Protein AF-A0AAW8BSJ1-F1 (afdb_monomer_lite)

Foldseek 3Di:
DDPVVVLVVQLCVLLPDDPVRLVVVDPDPPVDDDDQVCCCSSPVLSVLSNCCVVVVPDHDDSPDGPVNVVVVVLLVCLVVVNDLVNNCVVSVPPDSVVSCVVCVVSHPDPPVVVVVVVVVVVVDDPPDPPDDDDDDDD

Secondary structure (DSSP, 8-state):
--HHHHHHHHHHHHHTS-HHHHHHT----TTS---HHHHIIIIIHHHHHHHHHHSTT-PPPTT--HHHHHHHHHHHHHHTT--HHHHHHHHT-SSHHHHHHHHGGGS----HHHHHHHHHHHHS--------------

Structure (mmCIF, N/CA/C/O backbone):
data_AF-A0AAW8BSJ1-F1
#
_entry.id   AF-A0AAW8BSJ1-F1
#
loop_
_atom_site.group_PDB
_atom_site.id
_atom_site.type_symbol
_atom_site.label_atom_id
_atom_site.label_alt_id
_atom_site.label_comp_id
_atom_site.label_asym_id
_atom_site.label_entity_id
_atom_site.label_seq_id
_atom_site.pdbx_PDB_ins_code
_atom_site.Cartn_x
_atom_site.Cartn_y
_atom_site.Cartn_z
_atom_site.occupancy
_atom_site.B_iso_or_equiv
_atom_site.auth_seq_id
_atom_site.auth_comp_id
_atom_site.auth_asym_id
_atom_site.auth_atom_id
_atom_site.pdbx_PDB_model_num
ATOM 1 N N . MET A 1 1 ? -1.125 3.523 31.341 1.00 53.81 1 MET A N 1
ATOM 2 C CA . MET A 1 1 ? -1.687 2.920 30.108 1.00 53.81 1 MET A CA 1
ATOM 3 C C . MET A 1 1 ? -0.909 3.464 28.911 1.00 53.81 1 MET A C 1
ATOM 5 O O . MET A 1 1 ? -0.854 4.676 28.774 1.00 53.81 1 MET A O 1
ATOM 9 N N . THR A 1 2 ? -0.229 2.631 28.115 1.00 75.12 2 THR A N 1
ATOM 10 C CA . THR A 1 2 ? 0.718 3.109 27.081 1.00 75.12 2 THR A CA 1
ATOM 11 C C . THR A 1 2 ? 0.013 3.591 25.805 1.00 75.12 2 THR A C 1
ATOM 13 O O . THR A 1 2 ? -1.068 3.110 25.462 1.00 75.12 2 THR A O 1
ATOM 16 N N . ALA A 1 3 ? 0.639 4.511 25.060 1.00 61.81 3 ALA A N 1
ATOM 17 C CA . ALA A 1 3 ? 0.101 5.045 23.802 1.00 61.81 3 ALA A CA 1
ATOM 18 C C . ALA A 1 3 ? -0.181 3.952 22.748 1.00 61.81 3 ALA A C 1
ATOM 20 O O . ALA A 1 3 ? -1.168 4.030 22.015 1.00 61.81 3 ALA A O 1
ATOM 21 N N . ALA A 1 4 ? 0.636 2.892 22.719 1.00 61.03 4 ALA A N 1
ATOM 22 C CA . ALA A 1 4 ? 0.438 1.734 21.848 1.00 61.03 4 ALA A CA 1
ATOM 23 C C . ALA A 1 4 ? -0.854 0.961 22.184 1.00 61.03 4 ALA A C 1
ATOM 25 O O . ALA A 1 4 ? -1.631 0.629 21.288 1.00 61.03 4 ALA A O 1
ATOM 26 N N . ALA A 1 5 ? -1.139 0.751 23.475 1.00 64.19 5 ALA A N 1
ATOM 27 C CA . ALA A 1 5 ? -2.360 0.082 23.928 1.00 64.19 5 ALA A CA 1
ATOM 28 C C . ALA A 1 5 ? -3.630 0.916 23.664 1.00 64.19 5 ALA A C 1
ATOM 30 O O . ALA A 1 5 ? -4.725 0.369 23.510 1.00 64.19 5 ALA A O 1
ATOM 31 N N . THR A 1 6 ? -3.517 2.246 23.631 1.00 67.38 6 THR A N 1
ATOM 32 C CA . THR A 1 6 ? -4.618 3.144 23.241 1.00 67.38 6 THR A CA 1
ATOM 33 C C . THR A 1 6 ? -4.888 3.066 21.739 1.00 67.38 6 THR A C 1
ATOM 35 O O . THR A 1 6 ? -6.029 2.850 21.336 1.00 67.38 6 THR A O 1
ATOM 38 N N . ALA A 1 7 ? -3.840 3.154 20.912 1.00 65.94 7 ALA A N 1
ATOM 39 C CA . ALA A 1 7 ? -3.960 3.073 19.456 1.00 65.94 7 ALA A CA 1
ATOM 40 C C . ALA A 1 7 ? -4.544 1.727 18.993 1.00 65.94 7 ALA A C 1
ATOM 42 O O . ALA A 1 7 ? -5.377 1.690 18.088 1.00 65.94 7 ALA A O 1
ATOM 43 N N . HIS A 1 8 ? -4.160 0.628 19.650 1.00 71.75 8 HIS A N 1
ATOM 44 C CA . HIS A 1 8 ? -4.724 -0.690 19.372 1.00 71.75 8 HIS A CA 1
ATOM 45 C C . HIS A 1 8 ? -6.233 -0.739 19.661 1.00 71.75 8 HIS A C 1
ATOM 47 O O . HIS A 1 8 ? -7.009 -1.129 18.794 1.00 71.75 8 HIS A O 1
ATOM 53 N N . ARG A 1 9 ? -6.676 -0.262 20.834 1.00 76.50 9 ARG A N 1
ATOM 54 C CA . ARG A 1 9 ? -8.108 -0.220 21.189 1.00 76.50 9 ARG A CA 1
ATOM 55 C C . ARG A 1 9 ? -8.935 0.636 20.244 1.00 76.50 9 ARG A C 1
ATOM 57 O O . ARG A 1 9 ? -10.029 0.226 19.865 1.00 76.50 9 ARG A O 1
ATOM 64 N N . GLN A 1 10 ? -8.415 1.797 19.854 1.00 81.19 10 GLN A N 1
ATOM 65 C CA . GLN A 1 10 ? -9.093 2.668 18.901 1.00 81.19 10 GLN A CA 1
ATOM 66 C C . GLN A 1 10 ? -9.277 1.968 17.548 1.00 81.19 10 GLN A C 1
ATOM 68 O O . GLN A 1 10 ? -10.374 1.995 16.993 1.00 81.19 10 GLN A O 1
ATOM 73 N N . ALA A 1 11 ? -8.240 1.289 17.046 1.00 80.94 11 ALA A N 1
ATOM 74 C CA . ALA A 1 11 ? -8.332 0.555 15.789 1.00 80.94 11 ALA A CA 1
ATOM 75 C C . ALA A 1 11 ? -9.342 -0.601 15.862 1.00 80.94 11 ALA A C 1
ATOM 77 O O . ALA A 1 11 ? -10.153 -0.767 14.952 1.00 80.94 11 ALA A O 1
ATOM 78 N N . THR A 1 12 ? -9.352 -1.353 16.966 1.00 84.19 12 THR A N 1
ATOM 79 C CA . THR A 1 12 ? -10.315 -2.440 17.192 1.00 84.19 12 THR A CA 1
ATOM 80 C C . THR A 1 12 ? -11.749 -1.925 17.288 1.00 84.19 12 THR A C 1
ATOM 82 O O . THR A 1 12 ? -12.658 -2.558 16.755 1.00 84.19 12 THR A O 1
ATOM 85 N N . ALA A 1 13 ? -11.974 -0.769 17.922 1.00 86.94 13 ALA A N 1
ATOM 86 C CA . ALA A 1 13 ? -13.291 -0.137 17.971 1.00 86.94 13 ALA A CA 1
ATOM 87 C C . ALA A 1 13 ? -13.769 0.278 16.569 1.00 86.94 13 ALA A C 1
ATOM 89 O O . ALA A 1 13 ? -14.873 -0.081 16.169 1.00 86.94 13 ALA A O 1
ATOM 90 N N . LEU A 1 14 ? -12.915 0.952 15.790 1.00 86.94 14 LEU A N 1
ATOM 91 C CA . LEU A 1 14 ? -13.229 1.383 14.421 1.00 86.94 14 LEU A CA 1
ATOM 92 C C . LEU A 1 14 ? -13.459 0.214 13.462 1.00 86.94 14 LEU A C 1
ATOM 94 O O . LEU A 1 14 ? -14.281 0.306 12.550 1.00 86.94 14 LEU A O 1
ATOM 98 N N . ALA A 1 15 ? -12.769 -0.905 13.673 1.00 87.06 15 ALA A N 1
ATOM 99 C CA . ALA A 1 15 ? -12.985 -2.101 12.879 1.00 87.06 15 ALA A CA 1
ATOM 100 C C . ALA A 1 15 ? -14.425 -2.618 13.014 1.00 87.06 15 ALA A C 1
ATOM 102 O O . ALA A 1 15 ? -14.890 -3.307 12.115 1.00 87.06 15 ALA A O 1
ATOM 103 N N . LYS A 1 16 ? -15.123 -2.342 14.137 1.00 89.56 16 LYS A N 1
ATOM 104 C CA . LYS A 1 16 ? -16.488 -2.842 14.394 1.00 89.56 16 LYS A CA 1
ATOM 105 C C . LYS A 1 16 ? -17.585 -2.189 13.581 1.00 89.56 16 LYS A C 1
ATOM 107 O O . LYS A 1 16 ? -18.644 -2.790 13.467 1.00 89.56 16 LYS A O 1
ATOM 112 N N . LEU A 1 17 ? -17.304 -1.025 13.022 1.00 87.62 17 LEU A N 1
ATOM 113 C CA . LEU A 1 17 ? -18.190 -0.380 12.070 1.00 87.62 17 LEU A CA 1
ATOM 114 C C . LEU A 1 17 ? -18.360 -1.265 10.833 1.00 87.62 17 LEU A C 1
ATOM 116 O O . LEU A 1 17 ? -17.408 -1.938 10.424 1.00 87.62 17 LEU A O 1
ATOM 120 N N . SER A 1 18 ? -19.541 -1.222 10.228 1.00 88.50 18 SER A N 1
ATOM 121 C CA . SER A 1 18 ? -19.763 -1.726 8.874 1.00 88.50 18 SER A CA 1
ATOM 122 C C . SER A 1 18 ? -18.911 -0.952 7.857 1.00 88.50 18 SER A C 1
ATOM 124 O O . SER A 1 18 ? -18.281 0.066 8.173 1.00 88.50 18 SER A O 1
ATOM 126 N N . VAL A 1 19 ? -18.849 -1.452 6.621 1.00 85.38 19 VAL A N 1
ATOM 127 C CA . VAL A 1 19 ? -18.121 -0.771 5.539 1.00 85.38 19 VAL A CA 1
ATOM 128 C C . VAL A 1 19 ? -18.743 0.598 5.255 1.00 85.38 19 VAL A C 1
ATOM 130 O O . VAL A 1 19 ? -18.005 1.580 5.195 1.00 85.38 19 VAL A O 1
ATOM 133 N N . ASP A 1 20 ? -20.073 0.677 5.190 1.00 88.12 20 ASP A N 1
ATOM 134 C CA . ASP A 1 20 ? -20.802 1.915 4.895 1.00 88.12 20 ASP A CA 1
ATOM 135 C C . ASP A 1 20 ? -20.624 2.962 6.001 1.00 88.12 20 ASP A C 1
ATOM 137 O O . ASP A 1 20 ? -20.305 4.119 5.728 1.00 88.12 20 ASP A O 1
ATOM 141 N N . GLU A 1 21 ? -20.721 2.555 7.270 1.00 88.75 21 GLU A N 1
ATOM 142 C CA . GLU A 1 21 ? -20.480 3.450 8.410 1.00 88.75 21 GLU A CA 1
ATOM 143 C C . GLU A 1 21 ? -19.034 3.950 8.455 1.00 88.75 21 GLU A C 1
ATOM 145 O O . GLU A 1 21 ? -18.769 5.097 8.821 1.00 88.75 21 GLU A O 1
ATOM 150 N N . ALA A 1 22 ? -18.072 3.095 8.103 1.00 86.25 22 ALA A N 1
ATOM 151 C CA . ALA A 1 22 ? -16.678 3.498 8.031 1.00 86.25 22 ALA A CA 1
ATOM 152 C C . ALA A 1 22 ? -16.436 4.486 6.885 1.00 86.25 22 ALA A C 1
ATOM 154 O O . ALA A 1 22 ? -15.725 5.469 7.090 1.00 86.25 22 ALA A O 1
ATOM 155 N N . ALA A 1 23 ? -17.041 4.247 5.718 1.00 82.75 23 ALA A N 1
ATOM 156 C CA . ALA A 1 23 ? -16.956 5.119 4.551 1.00 82.75 23 ALA A CA 1
ATOM 157 C C . ALA A 1 23 ? -17.591 6.491 4.820 1.00 82.75 23 ALA A C 1
ATOM 159 O O . ALA A 1 23 ? -16.979 7.513 4.523 1.00 82.75 23 ALA A O 1
ATOM 160 N N . ALA A 1 24 ? -18.751 6.536 5.482 1.00 85.75 24 ALA A N 1
ATOM 161 C CA . ALA A 1 24 ? -19.418 7.786 5.852 1.00 85.75 24 ALA A CA 1
ATOM 162 C C . ALA A 1 24 ? -18.579 8.667 6.800 1.00 85.75 24 ALA A C 1
ATOM 164 O O . ALA A 1 24 ? -18.693 9.890 6.791 1.00 85.75 24 ALA A O 1
ATOM 165 N N . ARG A 1 25 ? -17.705 8.060 7.614 1.00 81.62 25 ARG A N 1
ATOM 166 C CA . ARG A 1 25 ? -16.768 8.782 8.500 1.00 81.62 25 ARG A CA 1
ATOM 167 C C . ARG A 1 25 ? -15.501 9.247 7.784 1.00 81.62 25 ARG A C 1
ATOM 169 O O . ARG A 1 25 ? -14.740 10.042 8.335 1.00 81.62 25 ARG A O 1
ATOM 176 N N . LEU A 1 26 ? -15.241 8.711 6.599 1.00 76.25 26 LEU A N 1
ATOM 177 C CA . LEU A 1 26 ? -14.014 8.883 5.836 1.00 76.25 26 LEU A CA 1
ATOM 178 C C . LEU A 1 26 ? -14.128 10.111 4.928 1.00 76.25 26 LEU A C 1
ATOM 180 O O . LEU A 1 26 ? -14.199 10.012 3.708 1.00 76.25 26 LEU A O 1
ATOM 184 N N . VAL A 1 27 ? -14.109 11.299 5.533 1.00 69.31 27 VAL A N 1
ATOM 185 C CA . VAL A 1 27 ? -13.923 12.546 4.779 1.00 69.31 27 VAL A CA 1
ATOM 186 C C . VAL A 1 27 ? -12.433 12.681 4.471 1.00 69.31 27 VAL A C 1
ATOM 188 O O . VAL A 1 27 ? -11.664 13.242 5.252 1.00 69.31 27 VAL A O 1
ATOM 191 N N . LEU A 1 28 ? -12.000 12.077 3.364 1.00 75.44 28 LEU A N 1
ATOM 192 C CA . LEU A 1 28 ? -10.658 12.295 2.838 1.00 75.44 28 LEU A CA 1
ATOM 193 C C . LEU A 1 28 ? -10.649 13.627 2.099 1.00 75.44 28 LEU A C 1
ATOM 195 O O . LEU A 1 28 ? -11.253 13.769 1.039 1.00 75.44 28 LEU A O 1
ATOM 199 N N . ASP A 1 29 ? -9.961 14.601 2.679 1.00 78.44 29 ASP A N 1
ATOM 200 C CA . ASP A 1 29 ? -9.608 15.813 1.963 1.00 78.44 29 ASP A CA 1
ATOM 201 C C . ASP A 1 29 ? -8.476 15.497 0.981 1.00 78.44 29 ASP A C 1
ATOM 203 O O . ASP A 1 29 ? -7.312 15.357 1.360 1.00 78.44 29 ASP A O 1
ATOM 207 N N . TRP A 1 30 ? -8.845 15.358 -0.288 1.00 78.56 30 TRP A N 1
ATOM 208 C CA . TRP A 1 30 ? -7.907 15.125 -1.382 1.00 78.56 30 TRP A CA 1
ATOM 209 C C . TRP A 1 30 ? -7.183 16.400 -1.834 1.00 78.56 30 TRP A C 1
ATOM 211 O O . TRP A 1 30 ? -6.249 16.308 -2.627 1.00 78.56 30 TRP A O 1
ATOM 221 N N . SER A 1 31 ? -7.595 17.577 -1.347 1.00 84.75 31 SER A N 1
ATOM 222 C CA . SER A 1 31 ? -6.933 18.853 -1.649 1.00 84.75 31 SER A CA 1
ATOM 223 C C . SER A 1 31 ? -5.693 19.099 -0.781 1.00 84.75 31 SER A C 1
ATOM 225 O O . SER A 1 31 ? -4.833 19.904 -1.140 1.00 84.75 31 SER A O 1
ATOM 227 N N . GLY A 1 32 ? -5.573 18.377 0.337 1.00 81.94 32 GLY A N 1
ATOM 228 C CA . GLY A 1 32 ? -4.462 18.460 1.276 1.00 81.94 32 GLY A CA 1
ATOM 229 C C . GLY A 1 32 ? -3.525 17.248 1.259 1.00 81.94 32 GLY A C 1
ATOM 230 O O . GLY A 1 32 ? -3.806 16.186 0.706 1.00 81.94 32 GLY A O 1
ATOM 231 N N . LEU A 1 33 ? -2.379 17.393 1.929 1.00 79.56 33 LEU A N 1
ATOM 232 C CA . LEU A 1 33 ? -1.449 16.286 2.155 1.00 79.56 33 LEU A CA 1
ATOM 233 C C . LEU A 1 33 ? -2.057 15.266 3.125 1.00 79.56 33 LEU A C 1
ATOM 235 O O . LEU A 1 33 ? -2.229 15.536 4.319 1.00 79.56 33 LEU A O 1
ATOM 239 N N . LEU A 1 34 ? -2.294 14.052 2.631 1.00 80.25 34 LEU A N 1
ATOM 240 C CA . LEU A 1 34 ? -2.699 12.932 3.467 1.00 80.25 34 LEU A CA 1
ATOM 241 C C . LEU A 1 34 ? -1.562 12.550 4.428 1.00 80.25 34 LEU A C 1
ATOM 243 O O . LEU A 1 34 ? -0.513 12.038 4.030 1.00 80.25 34 LEU A 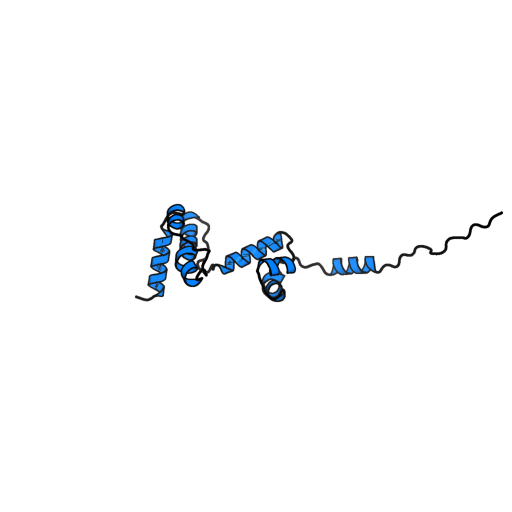O 1
ATOM 247 N N . ARG A 1 35 ? -1.768 12.757 5.731 1.00 83.19 35 ARG A N 1
ATOM 248 C CA . ARG A 1 35 ? -0.789 12.346 6.748 1.00 83.19 35 ARG A CA 1
ATOM 249 C C . ARG A 1 35 ? -0.807 10.828 6.916 1.00 83.19 35 ARG A C 1
ATOM 251 O O . ARG A 1 35 ? -1.712 10.284 7.549 1.00 83.19 35 ARG A O 1
ATOM 258 N N . HIS A 1 36 ? 0.242 10.165 6.426 1.00 82.56 36 HIS A N 1
ATOM 259 C CA . HIS A 1 36 ? 0.385 8.702 6.442 1.00 82.56 36 HIS A CA 1
ATOM 260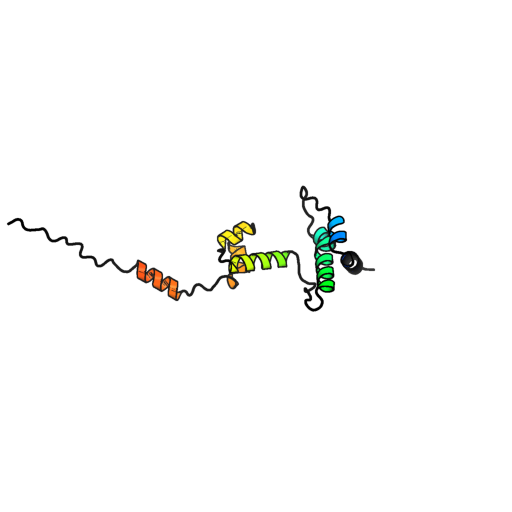 C C . HIS A 1 36 ? 0.085 8.068 7.810 1.00 82.56 36 HIS A C 1
ATOM 262 O O . HIS A 1 36 ? -0.695 7.126 7.895 1.00 82.56 36 HIS A O 1
ATOM 268 N N . GLN A 1 37 ? 0.653 8.602 8.897 1.00 82.88 37 GLN A N 1
ATOM 269 C CA . GLN A 1 37 ? 0.461 8.051 10.247 1.00 82.88 37 GLN A CA 1
ATOM 270 C C . GLN A 1 37 ? -1.000 8.095 10.710 1.00 82.88 37 GLN A C 1
ATOM 272 O O . GLN A 1 37 ? -1.492 7.138 11.311 1.00 82.88 37 GLN A O 1
ATOM 277 N N . SER A 1 38 ? -1.688 9.203 10.431 1.00 83.25 38 SER A N 1
ATOM 278 C CA . SER A 1 38 ? -3.096 9.370 10.783 1.00 83.25 38 SER A CA 1
ATOM 279 C C . SER A 1 38 ? -3.947 8.410 9.967 1.00 83.25 38 SER A C 1
ATOM 281 O O . SER A 1 38 ? -4.674 7.614 10.552 1.00 83.25 38 SER A O 1
ATOM 283 N N . PHE A 1 39 ? -3.766 8.409 8.643 1.00 84.94 39 PHE A N 1
ATOM 284 C CA . PHE A 1 39 ? -4.469 7.512 7.729 1.00 84.94 39 PHE A CA 1
ATOM 285 C C . PHE A 1 39 ? -4.277 6.038 8.103 1.00 84.94 39 PHE A C 1
ATOM 287 O O . PHE A 1 39 ? -5.242 5.281 8.199 1.00 84.94 39 PHE A O 1
ATOM 294 N N . TYR A 1 40 ? -3.042 5.625 8.392 1.00 86.50 40 TYR A N 1
ATOM 295 C CA . TYR A 1 40 ? -2.752 4.244 8.754 1.00 86.50 40 TYR A CA 1
ATOM 296 C C . TYR A 1 40 ? -3.529 3.800 10.001 1.00 86.50 40 TYR A C 1
ATOM 298 O O . TYR A 1 40 ? -4.132 2.726 10.018 1.00 86.50 40 TYR A O 1
ATOM 306 N N . LYS A 1 41 ? -3.548 4.635 11.047 1.00 84.94 41 LYS A N 1
ATOM 307 C CA . LYS A 1 41 ? -4.195 4.309 12.326 1.00 84.94 41 LYS A CA 1
ATOM 308 C C . LYS A 1 41 ? -5.718 4.408 12.274 1.00 84.94 41 LYS A C 1
ATOM 310 O O . LYS A 1 41 ? -6.381 3.602 12.922 1.00 84.94 41 LYS A O 1
ATOM 315 N N . SER A 1 42 ? -6.266 5.390 11.557 1.00 83.88 42 SER A N 1
ATOM 316 C CA . SER A 1 42 ? -7.708 5.666 11.547 1.00 83.88 42 SER A CA 1
ATOM 317 C C . SER A 1 42 ? -8.469 4.959 10.428 1.00 83.88 42 SER A C 1
ATOM 319 O O . SER A 1 42 ? -9.667 4.732 10.578 1.00 83.88 42 SER A O 1
ATOM 321 N N . VAL A 1 43 ? -7.795 4.595 9.336 1.00 86.06 43 VAL A N 1
ATOM 322 C CA . VAL A 1 43 ? -8.428 4.033 8.135 1.00 86.06 43 VAL A CA 1
ATOM 323 C C . VAL A 1 43 ? -7.898 2.639 7.847 1.00 86.06 43 VAL A C 1
ATOM 325 O O . VAL A 1 43 ? -8.648 1.668 7.925 1.00 86.06 43 VAL A O 1
ATOM 328 N N . PHE A 1 44 ? -6.600 2.530 7.556 1.00 87.94 44 PHE A N 1
ATOM 329 C CA . PHE A 1 44 ? -6.032 1.303 7.000 1.00 87.94 44 PHE A CA 1
ATOM 330 C C . PHE A 1 44 ? -6.063 0.138 7.993 1.00 87.94 44 PHE A C 1
ATOM 332 O O . PHE A 1 44 ? -6.652 -0.904 7.716 1.00 87.94 44 PHE A O 1
ATOM 339 N N . ARG A 1 45 ? -5.488 0.315 9.188 1.00 88.75 45 ARG A N 1
ATOM 340 C CA . ARG A 1 45 ? -5.450 -0.739 10.210 1.00 88.75 45 ARG A CA 1
ATOM 341 C C . ARG A 1 45 ? -6.859 -1.196 10.629 1.00 88.75 45 ARG A C 1
ATOM 343 O O . ARG A 1 45 ? -7.078 -2.404 10.685 1.00 88.75 45 ARG A O 1
ATOM 350 N N . PRO A 1 46 ? -7.833 -0.300 10.888 1.00 90.06 46 PRO A N 1
ATOM 351 C CA . PRO A 1 46 ? -9.219 -0.708 11.116 1.00 90.06 46 PRO A CA 1
ATOM 352 C C . PRO A 1 46 ? -9.837 -1.481 9.950 1.00 90.06 46 PRO A C 1
ATOM 354 O O . PRO A 1 46 ? -10.578 -2.427 10.197 1.00 90.06 46 PRO A O 1
ATOM 357 N N . ALA A 1 47 ? -9.537 -1.106 8.702 1.00 89.38 47 ALA A N 1
ATOM 358 C CA . ALA A 1 47 ? -10.038 -1.807 7.523 1.00 89.38 47 ALA A CA 1
ATOM 359 C C . ALA A 1 47 ? -9.485 -3.237 7.429 1.00 89.38 47 ALA A C 1
ATOM 361 O O . ALA A 1 47 ? -10.265 -4.156 7.201 1.00 89.38 47 ALA A O 1
ATOM 362 N N . VAL A 1 48 ? -8.191 -3.446 7.700 1.00 89.69 48 VAL A N 1
ATOM 363 C CA . VAL A 1 48 ? -7.581 -4.790 7.757 1.00 89.69 48 VAL A CA 1
ATOM 364 C C . VAL A 1 48 ? -8.234 -5.642 8.849 1.00 89.69 48 VAL A C 1
ATOM 366 O O . VAL A 1 48 ? -8.669 -6.760 8.596 1.00 89.69 48 VAL A O 1
ATOM 369 N N . LEU A 1 49 ? -8.389 -5.097 10.060 1.00 90.00 49 LEU A N 1
ATOM 370 C CA . LEU A 1 49 ? -9.044 -5.810 11.165 1.00 90.00 49 LEU A CA 1
ATOM 371 C C . LEU A 1 49 ? -10.523 -6.112 10.881 1.00 90.00 49 LEU A C 1
ATOM 373 O O . LEU A 1 49 ? -11.051 -7.129 11.332 1.00 90.00 49 LEU A O 1
ATOM 377 N N . ARG A 1 50 ? -11.210 -5.226 10.155 1.00 90.06 50 ARG A N 1
ATOM 378 C CA . ARG A 1 50 ? -12.582 -5.455 9.700 1.00 90.06 50 ARG A CA 1
ATOM 379 C C . ARG A 1 50 ? -12.624 -6.571 8.663 1.00 90.06 50 ARG A C 1
ATOM 381 O O . ARG A 1 50 ? -13.417 -7.487 8.832 1.00 90.06 50 ARG A O 1
ATOM 388 N N . ALA A 1 51 ? -11.757 -6.525 7.653 1.00 88.88 51 ALA A N 1
ATOM 389 C CA . ALA A 1 51 ? -11.657 -7.552 6.623 1.00 88.88 51 ALA A CA 1
ATOM 390 C C . ALA A 1 51 ? -11.403 -8.934 7.239 1.00 88.88 51 ALA A C 1
ATOM 392 O O . ALA A 1 51 ? -12.159 -9.853 6.961 1.00 88.88 51 ALA A O 1
ATOM 393 N N . ASN A 1 52 ? -10.456 -9.052 8.176 1.00 89.94 52 ASN A N 1
ATOM 394 C CA . ASN A 1 52 ? -10.164 -10.317 8.866 1.00 89.94 52 ASN A CA 1
ATOM 395 C C . ASN A 1 52 ? -11.361 -10.894 9.620 1.00 89.94 52 ASN A C 1
ATOM 397 O O . ASN A 1 52 ? -11.512 -12.104 9.721 1.00 89.94 52 ASN A O 1
ATOM 401 N N . ARG A 1 53 ? -12.219 -10.034 10.164 1.00 87.19 53 ARG A N 1
ATOM 402 C CA . ARG A 1 53 ? -13.438 -10.476 10.842 1.00 87.19 53 ARG A CA 1
ATOM 403 C C . ARG A 1 53 ? -14.508 -10.952 9.863 1.00 87.19 53 ARG A C 1
ATOM 405 O O . ARG A 1 53 ? -15.277 -11.839 10.204 1.00 87.19 53 ARG A O 1
ATOM 412 N N . LEU A 1 54 ? -14.596 -10.321 8.692 1.00 86.06 54 LEU A N 1
ATOM 413 C CA . LEU A 1 54 ? -15.589 -10.649 7.667 1.00 86.06 54 LEU A CA 1
ATOM 414 C C . LEU A 1 54 ? -15.171 -11.857 6.816 1.00 86.06 54 LEU A C 1
ATOM 416 O O . LEU A 1 54 ? -16.034 -12.581 6.338 1.00 86.06 54 LEU A O 1
ATOM 420 N N . ALA A 1 55 ? -13.868 -12.071 6.627 1.00 82.00 55 ALA A N 1
ATOM 421 C CA . ALA A 1 55 ? -13.311 -13.050 5.694 1.00 82.00 55 ALA A CA 1
ATOM 422 C C . ALA A 1 55 ? -13.286 -14.502 6.212 1.00 82.00 55 ALA A C 1
ATOM 424 O O . ALA A 1 55 ? -12.916 -15.395 5.451 1.00 82.00 55 ALA A O 1
ATOM 425 N N . GLY A 1 56 ? -13.685 -14.753 7.466 1.00 72.75 56 GLY A N 1
ATOM 426 C CA . GLY A 1 56 ? -13.849 -16.092 8.049 1.00 72.75 56 GLY A CA 1
ATOM 427 C C . GLY A 1 56 ? -12.542 -16.879 8.204 1.00 72.75 56 GLY A C 1
ATOM 428 O O . GLY A 1 56 ? -12.019 -16.995 9.307 1.00 72.75 56 GLY A O 1
ATOM 429 N N . GLU A 1 57 ? -12.020 -17.407 7.099 1.00 73.88 57 GLU A N 1
ATOM 430 C CA . GLU A 1 57 ? -10.835 -18.275 7.039 1.00 73.88 57 GLU A CA 1
ATOM 431 C C . GLU A 1 57 ? -9.593 -17.551 6.498 1.00 73.88 57 GLU A C 1
ATOM 433 O O . GLU A 1 57 ? -8.463 -17.925 6.810 1.00 73.88 57 GLU A O 1
ATOM 438 N N . THR A 1 58 ? -9.776 -16.481 5.715 1.00 78.56 58 THR A N 1
ATOM 439 C CA . THR A 1 58 ? -8.650 -15.725 5.147 1.00 78.56 58 THR A CA 1
ATOM 440 C C . THR A 1 58 ? -8.239 -14.598 6.088 1.00 78.56 58 THR A C 1
ATOM 442 O O . THR A 1 58 ? -8.885 -13.552 6.155 1.00 78.56 58 THR A O 1
ATOM 445 N N . VAL A 1 59 ? -7.142 -14.803 6.817 1.00 84.25 59 VAL A N 1
ATOM 446 C CA . VAL A 1 59 ? -6.591 -13.801 7.736 1.00 84.25 59 VAL A CA 1
ATOM 447 C C . VAL A 1 59 ? -5.480 -13.015 7.048 1.00 84.25 59 VAL A C 1
ATOM 449 O O . VAL A 1 59 ? -4.448 -13.561 6.669 1.00 84.25 59 VAL A O 1
ATOM 452 N N . ILE A 1 60 ? -5.673 -11.705 6.929 1.00 86.62 60 ILE A N 1
ATOM 453 C CA . ILE A 1 60 ? -4.646 -10.765 6.487 1.00 86.62 60 ILE A CA 1
ATOM 454 C C . ILE A 1 60 ? -3.684 -10.506 7.662 1.00 86.62 60 ILE A C 1
ATOM 456 O O . ILE A 1 60 ? -4.146 -10.099 8.737 1.00 86.62 60 ILE A O 1
ATOM 460 N N . PRO A 1 61 ? -2.362 -10.695 7.492 1.00 85.44 61 PRO A N 1
ATOM 461 C CA . PRO A 1 61 ? -1.383 -10.442 8.548 1.00 85.44 61 PRO A CA 1
ATOM 462 C C . PRO A 1 61 ? -1.437 -9.004 9.078 1.00 85.44 61 PRO A C 1
ATOM 464 O O . PRO A 1 61 ? -1.674 -8.049 8.333 1.00 85.44 61 PRO A O 1
ATOM 467 N N . THR A 1 62 ? -1.190 -8.824 10.376 1.00 77.06 62 THR A N 1
ATOM 468 C CA . THR A 1 62 ? -1.258 -7.498 11.014 1.00 77.06 62 THR A CA 1
ATOM 469 C C . THR A 1 62 ? -0.067 -6.597 10.697 1.00 77.06 62 THR A C 1
ATOM 471 O O . THR A 1 62 ? -0.111 -5.397 10.981 1.00 77.06 62 THR A O 1
ATOM 474 N N . GLU A 1 63 ? 0.978 -7.168 10.106 1.00 81.88 63 GLU A N 1
ATOM 475 C CA . GLU A 1 63 ? 2.201 -6.502 9.665 1.00 81.88 63 GLU A CA 1
ATOM 476 C C . GLU A 1 63 ? 2.030 -5.847 8.290 1.00 81.88 63 GLU A C 1
ATOM 478 O O . GLU A 1 63 ? 2.891 -5.070 7.875 1.00 81.88 63 GLU A O 1
ATOM 483 N N . ILE A 1 64 ? 0.927 -6.131 7.582 1.00 85.88 64 ILE A N 1
ATOM 484 C CA . ILE A 1 64 ? 0.641 -5.498 6.297 1.00 85.88 64 ILE A CA 1
ATOM 485 C C . ILE A 1 64 ? 0.566 -3.985 6.480 1.00 85.88 64 ILE A C 1
ATOM 487 O O . ILE A 1 64 ? -0.144 -3.455 7.337 1.00 85.88 64 ILE A O 1
ATOM 491 N N . THR A 1 65 ? 1.289 -3.283 5.614 1.00 87.44 65 THR A N 1
ATOM 492 C CA . THR A 1 65 ? 1.292 -1.825 5.561 1.00 87.44 65 THR A CA 1
ATOM 493 C C . THR A 1 65 ? 0.693 -1.340 4.252 1.00 87.44 65 THR A C 1
ATOM 495 O O . THR A 1 65 ? 0.475 -2.106 3.314 1.00 87.44 65 THR A O 1
ATOM 498 N N . PHE A 1 66 ? 0.487 -0.030 4.145 1.00 82.25 66 PHE A N 1
ATOM 499 C CA . PHE A 1 66 ? 0.108 0.571 2.870 1.00 82.25 66 PHE A CA 1
ATOM 500 C C . PHE A 1 66 ? 1.165 0.322 1.773 1.00 82.25 66 PHE A C 1
ATOM 502 O O . PHE A 1 66 ? 0.830 0.223 0.596 1.00 82.25 66 PHE A O 1
ATOM 509 N N . HIS A 1 67 ? 2.439 0.145 2.149 1.00 87.81 67 HIS A N 1
ATOM 510 C CA . HIS A 1 67 ? 3.505 -0.193 1.204 1.00 87.81 67 HIS A CA 1
ATOM 511 C C . HIS A 1 67 ? 3.344 -1.604 0.617 1.00 87.81 67 HIS A C 1
ATOM 513 O O . HIS A 1 67 ? 3.674 -1.825 -0.544 1.00 87.81 67 HIS A O 1
ATOM 519 N N . SER A 1 68 ? 2.746 -2.540 1.359 1.00 89.38 68 SER A N 1
ATOM 520 C CA . SER A 1 68 ? 2.430 -3.879 0.849 1.00 89.38 68 SER A CA 1
ATOM 521 C C . SER A 1 68 ? 1.496 -3.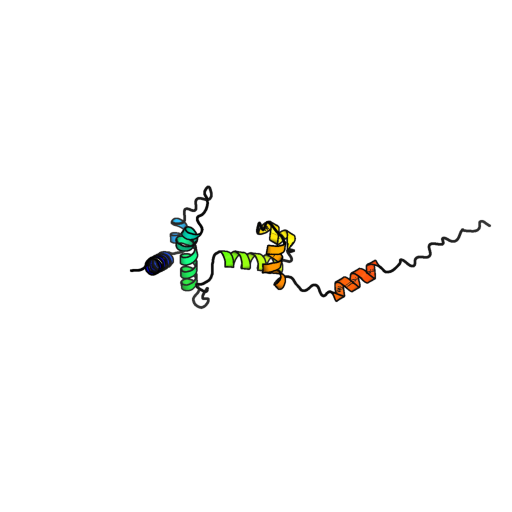819 -0.366 1.00 89.38 68 SER A C 1
ATOM 523 O O . SER A 1 68 ? 1.704 -4.550 -1.327 1.00 89.38 68 SER A O 1
ATOM 525 N N . MET A 1 69 ? 0.537 -2.883 -0.389 1.00 88.31 69 MET A N 1
ATOM 526 C CA . MET A 1 69 ? -0.331 -2.675 -1.558 1.00 88.31 69 MET A CA 1
ATOM 527 C C . MET A 1 69 ? 0.456 -2.204 -2.786 1.00 88.31 69 MET A C 1
ATOM 529 O O . MET A 1 69 ? 0.143 -2.589 -3.911 1.00 88.31 69 MET A O 1
ATOM 533 N N . ARG A 1 70 ? 1.498 -1.385 -2.580 1.00 89.81 70 ARG A N 1
ATOM 534 C CA . ARG A 1 70 ? 2.394 -0.942 -3.657 1.00 89.81 70 ARG A CA 1
ATOM 535 C C . ARG A 1 70 ? 3.176 -2.116 -4.245 1.00 89.81 70 ARG A C 1
ATOM 537 O O . ARG A 1 70 ? 3.316 -2.171 -5.464 1.00 89.81 70 ARG A O 1
ATOM 544 N N . HIS A 1 71 ? 3.617 -3.058 -3.410 1.00 91.44 71 HIS A N 1
ATOM 545 C CA . HIS A 1 71 ? 4.233 -4.296 -3.886 1.00 91.44 71 HIS A CA 1
ATOM 546 C C . HIS A 1 71 ? 3.245 -5.142 -4.691 1.00 91.44 71 HIS A C 1
ATOM 548 O O . HIS A 1 71 ? 3.569 -5.531 -5.806 1.00 91.44 71 HIS A O 1
ATOM 554 N N . THR A 1 72 ? 2.015 -5.342 -4.202 1.00 91.75 72 THR A N 1
ATOM 555 C CA . THR A 1 72 ? 0.975 -6.069 -4.952 1.00 91.75 72 THR A CA 1
ATOM 556 C C . THR A 1 72 ? 0.696 -5.426 -6.311 1.00 91.75 72 THR A C 1
ATOM 558 O O . THR A 1 72 ? 0.633 -6.122 -7.321 1.00 91.75 72 THR A O 1
ATOM 561 N N . TYR A 1 73 ? 0.576 -4.096 -6.363 1.00 93.62 73 TYR A N 1
ATOM 562 C CA . TYR A 1 73 ? 0.398 -3.370 -7.621 1.00 93.62 73 TYR A CA 1
ATOM 563 C C . TYR A 1 73 ? 1.564 -3.595 -8.591 1.00 93.62 73 TYR A C 1
ATOM 565 O O . TYR A 1 73 ? 1.336 -3.828 -9.778 1.00 93.62 73 TYR A O 1
ATOM 573 N N . ALA A 1 74 ? 2.804 -3.550 -8.097 1.00 92.88 74 ALA A N 1
ATOM 574 C CA . ALA A 1 74 ? 3.981 -3.821 -8.912 1.00 92.88 74 ALA A CA 1
ATOM 575 C C . ALA A 1 74 ? 3.965 -5.253 -9.464 1.00 92.88 74 ALA A C 1
ATOM 577 O O . ALA A 1 74 ? 4.102 -5.423 -10.672 1.00 92.88 74 ALA A O 1
ATOM 578 N N . SER A 1 75 ? 3.697 -6.255 -8.622 1.00 91.62 75 SER A N 1
ATOM 579 C CA . SER A 1 75 ? 3.606 -7.656 -9.045 1.00 91.62 75 SER A CA 1
ATOM 580 C C . SER A 1 75 ? 2.541 -7.885 -10.112 1.00 91.62 75 SER A C 1
ATOM 582 O O . SER A 1 75 ? 2.816 -8.543 -11.111 1.00 91.62 75 SER A O 1
ATOM 584 N N . LEU A 1 76 ? 1.358 -7.282 -9.964 1.00 94.06 76 LEU A N 1
ATOM 585 C CA . LEU A 1 76 ? 0.304 -7.361 -10.980 1.00 94.06 76 LEU A CA 1
ATOM 586 C C . LEU A 1 76 ? 0.707 -6.687 -12.298 1.00 94.06 76 LEU A C 1
ATOM 588 O O . LEU A 1 76 ? 0.378 -7.189 -13.368 1.00 94.06 76 LEU A O 1
ATOM 592 N N . CYS A 1 77 ? 1.427 -5.562 -12.243 1.00 92.44 77 CYS A N 1
ATOM 593 C CA . CYS A 1 77 ? 1.913 -4.900 -13.452 1.00 92.44 77 CYS A CA 1
ATOM 594 C C . CYS A 1 77 ? 2.930 -5.763 -14.203 1.00 92.44 77 CYS A C 1
ATOM 596 O O . CYS A 1 77 ? 2.833 -5.881 -15.423 1.00 92.44 77 CYS A O 1
ATOM 598 N N . VAL A 1 78 ? 3.883 -6.362 -13.486 1.00 90.00 78 VAL A N 1
ATOM 599 C CA . VAL A 1 78 ? 4.895 -7.231 -14.100 1.00 90.00 78 VAL A CA 1
ATOM 600 C C . VAL A 1 78 ? 4.245 -8.485 -14.684 1.00 90.00 78 VAL A C 1
ATOM 602 O O . VAL A 1 78 ? 4.506 -8.812 -15.836 1.00 90.00 78 VAL A O 1
ATOM 605 N N . ALA A 1 79 ? 3.310 -9.111 -13.961 1.00 88.12 79 ALA A N 1
ATOM 606 C CA . ALA A 1 79 ? 2.538 -10.248 -14.468 1.00 88.12 79 ALA A CA 1
ATOM 607 C C . ALA A 1 79 ? 1.721 -9.907 -15.732 1.00 88.12 79 ALA A C 1
ATOM 609 O O . ALA A 1 79 ? 1.487 -10.768 -16.573 1.00 88.12 79 ALA A O 1
ATOM 610 N N . ALA A 1 80 ? 1.317 -8.644 -15.895 1.00 90.94 80 ALA A N 1
ATOM 611 C CA . ALA A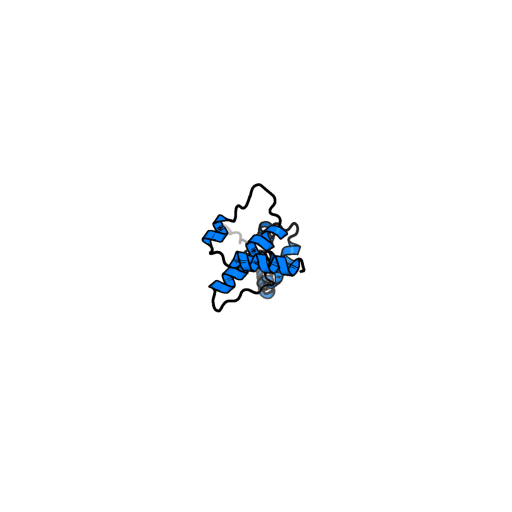 1 80 ? 0.665 -8.139 -17.103 1.00 90.94 80 ALA A CA 1
ATOM 612 C C . ALA A 1 80 ? 1.648 -7.757 -18.236 1.00 90.94 80 ALA A C 1
ATOM 614 O O . ALA A 1 80 ? 1.233 -7.145 -19.221 1.00 90.94 80 ALA A O 1
ATOM 615 N N . GLY A 1 81 ? 2.944 -8.060 -18.100 1.00 88.44 81 GLY A N 1
ATOM 616 C CA . GLY A 1 81 ? 3.978 -7.768 -19.099 1.00 88.44 81 GLY A CA 1
ATOM 617 C C . GLY A 1 81 ? 4.440 -6.307 -19.131 1.00 88.44 81 GLY A C 1
ATOM 618 O O . GLY A 1 81 ? 5.006 -5.847 -20.123 1.00 88.44 81 GLY A O 1
ATOM 619 N N . ILE A 1 82 ? 4.186 -5.523 -18.077 1.00 90.50 82 ILE A N 1
ATOM 620 C CA . ILE A 1 82 ? 4.660 -4.136 -18.012 1.00 90.50 82 ILE A CA 1
ATOM 621 C C . ILE A 1 82 ? 6.144 -4.128 -17.634 1.00 90.50 82 ILE A C 1
ATOM 623 O O . ILE A 1 82 ? 6.506 -4.451 -16.506 1.00 90.50 82 ILE A O 1
ATOM 627 N N . GLY A 1 83 ? 6.984 -3.669 -18.563 1.00 88.88 83 GLY A N 1
ATOM 628 C CA . GLY A 1 83 ? 8.422 -3.494 -18.347 1.00 88.88 83 GLY A CA 1
ATOM 629 C C . GLY A 1 83 ? 8.782 -2.552 -17.187 1.00 88.88 83 GLY A C 1
ATOM 630 O O . GLY A 1 83 ? 8.020 -1.649 -16.810 1.00 88.88 83 GLY A O 1
ATOM 631 N N . ALA A 1 84 ? 9.984 -2.749 -16.636 1.00 89.81 84 ALA A N 1
ATOM 632 C CA . ALA A 1 84 ? 10.490 -2.041 -15.458 1.00 89.81 84 ALA A CA 1
ATOM 633 C C . ALA A 1 84 ? 10.516 -0.511 -15.614 1.00 89.81 84 ALA A C 1
ATOM 635 O O . ALA A 1 84 ? 10.287 0.217 -14.647 1.00 89.81 84 ALA A O 1
ATOM 636 N N . ASP A 1 85 ? 10.735 -0.002 -16.826 1.00 91.12 85 ASP A N 1
ATOM 637 C CA . ASP A 1 85 ? 10.774 1.430 -17.129 1.00 91.12 85 ASP A CA 1
ATOM 638 C C . ASP A 1 85 ? 9.399 2.098 -16.943 1.00 91.12 85 ASP A C 1
ATOM 640 O O . ASP A 1 85 ? 9.266 3.124 -16.266 1.00 91.12 85 ASP A O 1
ATOM 644 N N . LYS A 1 86 ? 8.349 1.485 -17.500 1.00 93.25 86 L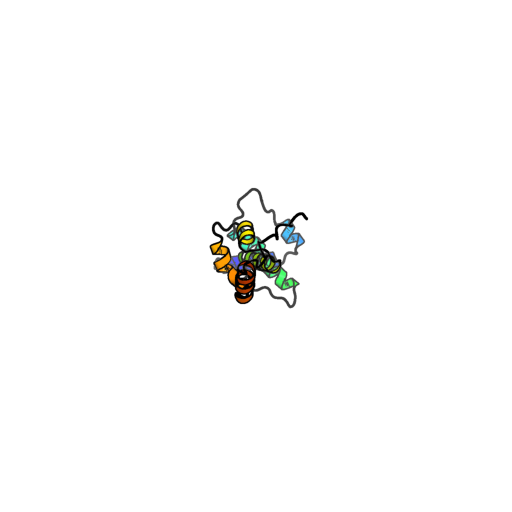YS A N 1
ATOM 645 C CA . LYS A 1 86 ? 6.962 1.942 -17.389 1.00 93.25 86 LYS A CA 1
ATOM 646 C C . LYS A 1 86 ? 6.471 1.791 -15.959 1.00 93.25 86 LYS A C 1
ATOM 648 O O . LYS A 1 86 ? 5.828 2.710 -15.447 1.00 93.25 86 LYS A O 1
ATOM 653 N N . LEU A 1 87 ? 6.800 0.676 -15.307 1.00 93.25 87 LEU A N 1
ATOM 654 C CA . LEU A 1 87 ? 6.461 0.451 -13.907 1.00 93.25 87 LEU A CA 1
ATOM 655 C C . LEU A 1 87 ? 7.107 1.508 -13.001 1.00 93.25 87 LEU A C 1
ATOM 657 O O . LEU A 1 87 ? 6.412 2.134 -12.203 1.00 93.25 87 LEU A O 1
ATOM 661 N N . SER A 1 88 ? 8.400 1.786 -13.181 1.00 93.62 88 SER A N 1
ATOM 662 C CA . SER A 1 88 ? 9.129 2.797 -12.408 1.00 93.62 88 SER A CA 1
ATOM 663 C C . SER A 1 88 ? 8.491 4.181 -12.506 1.00 93.62 88 SER A C 1
ATOM 665 O O . SER A 1 88 ? 8.337 4.866 -11.492 1.00 93.62 88 SER A O 1
ATOM 667 N N . ARG A 1 89 ? 8.070 4.583 -13.713 1.00 93.50 89 ARG A N 1
ATOM 668 C CA . ARG A 1 89 ? 7.368 5.856 -13.935 1.00 93.50 89 ARG A CA 1
ATOM 669 C C . ARG A 1 89 ? 6.000 5.889 -13.253 1.00 93.50 89 ARG A C 1
ATOM 671 O O . ARG A 1 89 ? 5.685 6.879 -12.604 1.00 93.50 89 ARG A O 1
ATOM 678 N N . ARG A 1 90 ? 5.215 4.807 -13.331 1.00 92.25 90 ARG A N 1
ATOM 679 C CA . ARG A 1 90 ? 3.902 4.698 -12.655 1.00 92.25 90 ARG A CA 1
ATOM 680 C C . ARG A 1 90 ? 4.018 4.736 -11.134 1.00 92.25 90 ARG A C 1
ATOM 682 O O . ARG A 1 90 ? 3.177 5.320 -10.463 1.00 92.25 90 ARG A O 1
ATOM 689 N N . LEU A 1 91 ? 5.073 4.132 -10.596 1.00 91.62 91 LEU A N 1
ATOM 690 C CA . LEU A 1 91 ? 5.384 4.170 -9.172 1.00 91.62 91 LEU A CA 1
ATOM 691 C C . LEU A 1 91 ? 5.935 5.541 -8.735 1.00 91.62 91 LEU A C 1
ATOM 693 O O . LEU A 1 91 ? 5.913 5.850 -7.542 1.00 91.62 91 LEU A O 1
ATOM 697 N N . GLY A 1 92 ? 6.408 6.375 -9.664 1.00 91.69 92 GLY A N 1
ATOM 698 C CA . GLY A 1 92 ? 7.014 7.672 -9.361 1.00 91.69 92 GLY A CA 1
ATOM 699 C C . GLY A 1 92 ? 8.415 7.552 -8.758 1.00 91.69 92 GLY A C 1
ATOM 700 O O . GLY A 1 92 ? 8.814 8.394 -7.957 1.00 91.69 92 GLY A O 1
ATOM 701 N N . HIS A 1 93 ? 9.161 6.491 -9.083 1.00 93.44 93 HIS A N 1
ATOM 702 C CA . HIS A 1 93 ? 10.557 6.377 -8.662 1.00 93.44 93 HIS A CA 1
ATOM 703 C C . HIS A 1 93 ? 11.440 7.305 -9.499 1.00 93.44 93 HIS A C 1
ATOM 705 O O . HIS A 1 93 ? 11.403 7.268 -10.728 1.00 93.44 93 HIS A O 1
ATOM 711 N N . ALA A 1 94 ? 12.279 8.094 -8.824 1.00 92.19 94 ALA A N 1
ATOM 712 C CA . ALA A 1 94 ? 13.237 8.985 -9.479 1.00 92.19 94 ALA A CA 1
ATOM 713 C C . ALA A 1 94 ? 14.296 8.225 -10.296 1.00 92.19 94 ALA A C 1
ATOM 715 O O . ALA A 1 94 ? 14.834 8.758 -11.261 1.00 92.19 94 ALA A O 1
ATOM 716 N N . LYS A 1 95 ? 14.602 6.981 -9.906 1.00 91.81 95 LYS A N 1
ATOM 717 C CA . LYS A 1 95 ? 15.552 6.102 -10.590 1.00 91.81 95 LYS A CA 1
ATOM 718 C C . LYS A 1 95 ? 14.891 4.767 -10.905 1.00 91.81 95 LYS A C 1
ATOM 720 O O . LYS A 1 95 ? 14.255 4.174 -10.036 1.00 91.81 95 LYS A O 1
ATOM 725 N N . ILE A 1 96 ? 15.110 4.273 -12.123 1.00 91.62 96 ILE A N 1
ATOM 726 C CA . ILE A 1 96 ? 14.661 2.936 -12.535 1.00 91.62 96 ILE A CA 1
ATOM 727 C C . ILE A 1 96 ? 15.304 1.832 -11.694 1.00 91.62 96 ILE A C 1
ATOM 729 O O . ILE A 1 96 ? 14.646 0.837 -1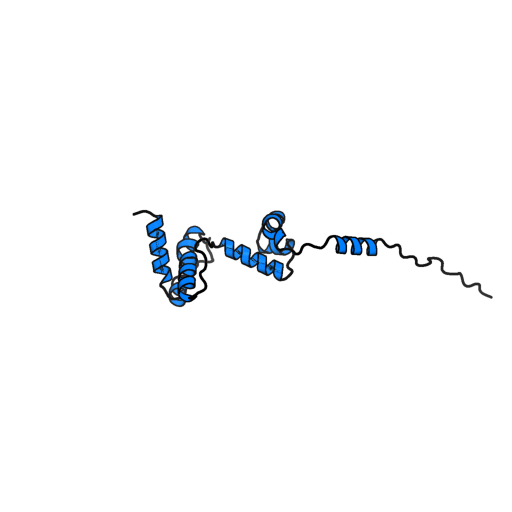1.401 1.00 91.62 96 ILE A O 1
ATOM 733 N N . THR A 1 97 ? 16.539 2.051 -11.232 1.00 91.25 97 THR A N 1
ATOM 734 C CA . THR A 1 97 ? 17.275 1.101 -10.391 1.00 91.25 97 THR A CA 1
ATOM 735 C C . THR A 1 97 ? 16.491 0.743 -9.139 1.00 91.25 97 THR A C 1
ATOM 737 O O . THR A 1 97 ? 16.389 -0.426 -8.837 1.00 91.25 97 THR A O 1
ATOM 740 N N . THR A 1 98 ? 15.793 1.685 -8.494 1.00 91.69 98 THR A N 1
ATOM 741 C CA . THR A 1 98 ? 14.943 1.374 -7.332 1.00 91.69 98 THR A CA 1
ATOM 742 C C . THR A 1 98 ? 13.868 0.335 -7.653 1.00 91.69 98 THR A C 1
ATOM 744 O O . THR A 1 98 ? 13.546 -0.505 -6.823 1.00 91.69 98 THR A O 1
ATOM 747 N N . THR A 1 99 ? 13.290 0.385 -8.853 1.00 92.00 99 THR A N 1
ATOM 748 C CA . THR A 1 99 ? 12.302 -0.611 -9.288 1.00 92.00 99 THR A CA 1
ATOM 749 C C . THR A 1 99 ? 12.969 -1.952 -9.550 1.00 92.00 99 THR A C 1
ATOM 751 O O . THR A 1 99 ? 12.442 -2.969 -9.119 1.00 92.00 99 THR A O 1
ATOM 754 N N . LEU A 1 100 ? 14.121 -1.956 -10.220 1.00 89.88 100 LEU A N 1
ATOM 755 C CA . LEU A 1 100 ? 14.877 -3.178 -10.481 1.00 89.88 100 LEU A CA 1
ATOM 756 C C . LEU A 1 100 ? 15.357 -3.807 -9.163 1.00 89.88 100 LEU A C 1
ATOM 758 O O . LEU A 1 100 ? 15.021 -4.950 -8.885 1.00 89.88 100 LEU A O 1
ATOM 762 N N . ASP A 1 101 ? 16.011 -3.060 -8.283 1.00 90.62 101 ASP A N 1
ATOM 763 C CA . ASP A 1 101 ? 16.512 -3.547 -6.992 1.00 90.62 101 ASP A CA 1
ATOM 764 C C . ASP A 1 101 ? 15.413 -4.230 -6.158 1.00 90.62 101 ASP A C 1
ATOM 766 O O . ASP A 1 101 ? 15.660 -5.233 -5.493 1.00 90.62 101 ASP A O 1
ATOM 770 N N . ILE A 1 102 ? 14.183 -3.706 -6.208 1.00 88.06 102 ILE A N 1
ATOM 771 C CA . ILE A 1 102 ? 13.052 -4.224 -5.429 1.00 88.06 102 ILE A CA 1
ATOM 772 C C . ILE A 1 102 ? 12.314 -5.356 -6.162 1.00 88.06 102 ILE A C 1
ATOM 774 O O . ILE A 1 102 ? 11.861 -6.297 -5.515 1.00 88.06 102 ILE A O 1
ATOM 778 N N . TYR A 1 103 ? 12.158 -5.275 -7.486 1.00 89.62 103 TYR A N 1
ATOM 779 C CA . TYR A 1 103 ? 11.219 -6.111 -8.249 1.00 89.62 103 TYR A CA 1
ATOM 780 C C . TYR A 1 103 ? 11.858 -6.958 -9.352 1.00 89.62 103 TYR A C 1
ATOM 782 O O . TYR A 1 103 ? 11.116 -7.611 -10.076 1.00 89.62 103 TYR A O 1
ATOM 790 N N . THR A 1 104 ? 13.189 -6.986 -9.496 1.00 87.19 104 THR A N 1
ATOM 791 C CA . THR A 1 104 ? 13.869 -7.786 -10.542 1.00 87.19 104 THR A CA 1
ATOM 792 C C . THR A 1 104 ? 13.413 -9.241 -10.520 1.00 87.19 104 THR A C 1
ATOM 794 O O . THR A 1 104 ? 13.087 -9.778 -11.564 1.00 87.19 104 THR A O 1
ATOM 797 N N . HIS A 1 105 ? 13.264 -9.827 -9.330 1.00 86.81 105 HIS A N 1
ATOM 798 C CA . HIS A 1 105 ? 12.808 -11.210 -9.135 1.00 86.81 105 HIS A CA 1
ATOM 799 C C . HIS A 1 105 ? 11.390 -11.513 -9.656 1.00 86.81 105 HIS A C 1
ATOM 801 O O . HIS A 1 105 ? 10.960 -12.661 -9.617 1.00 86.81 105 HIS A O 1
ATOM 807 N N . LEU A 1 106 ? 10.623 -10.491 -10.048 1.00 86.31 106 LEU A N 1
ATOM 808 C CA . LEU A 1 106 ? 9.295 -10.656 -10.636 1.00 86.31 106 LEU A CA 1
ATOM 809 C C . LEU A 1 106 ? 9.335 -10.681 -12.160 1.00 86.31 106 LEU A C 1
ATOM 811 O O . LEU A 1 106 ? 8.369 -11.131 -12.774 1.00 86.31 106 LEU A O 1
ATOM 815 N N . PHE A 1 107 ? 10.393 -10.138 -12.764 1.00 83.06 107 PHE A N 1
ATOM 816 C CA . PHE A 1 107 ? 10.555 -10.193 -14.205 1.00 83.06 107 PHE A CA 1
ATOM 817 C C . PHE A 1 107 ? 10.967 -11.613 -14.590 1.00 83.06 107 PHE A C 1
ATOM 819 O O . PHE A 1 107 ? 11.733 -12.231 -13.850 1.00 83.06 107 PHE A O 1
ATOM 826 N N . PRO A 1 108 ? 10.424 -12.149 -15.694 1.00 75.19 108 PRO A N 1
ATOM 827 C CA . PRO A 1 108 ? 10.900 -13.418 -16.214 1.00 75.19 108 PRO A CA 1
ATOM 828 C C . PRO A 1 108 ? 12.407 -13.312 -16.454 1.00 75.19 108 PRO A C 1
ATOM 830 O O . PRO A 1 108 ? 12.883 -12.277 -16.928 1.00 75.19 108 PRO A O 1
ATOM 833 N N . ASP A 1 109 ? 13.139 -14.363 -16.092 1.00 70.50 109 ASP A N 1
ATOM 834 C CA . ASP A 1 109 ? 14.512 -14.514 -16.546 1.00 70.50 109 ASP A CA 1
ATOM 835 C C . ASP A 1 109 ? 14.431 -14.623 -18.072 1.00 70.50 109 ASP A C 1
ATOM 837 O O . ASP A 1 109 ? 13.906 -15.603 -18.600 1.00 70.50 109 ASP A O 1
ATOM 841 N N . ASP A 1 110 ? 14.855 -13.574 -18.778 1.00 61.00 110 ASP A N 1
ATOM 842 C CA . ASP A 1 110 ? 15.098 -13.681 -20.211 1.00 61.00 110 ASP A CA 1
ATOM 843 C C . ASP A 1 110 ? 16.224 -14.712 -20.346 1.00 61.00 110 ASP A C 1
ATOM 845 O O . ASP A 1 110 ? 17.369 -14.459 -19.954 1.00 61.00 110 ASP A O 1
ATOM 849 N N . ASP A 1 111 ? 15.879 -15.922 -20.796 1.00 58.00 111 ASP A N 1
ATOM 850 C CA . ASP A 1 111 ? 16.847 -16.979 -21.057 1.00 58.00 111 ASP A CA 1
ATOM 851 C C . ASP A 1 111 ? 17.875 -16.411 -22.038 1.00 58.00 111 ASP A C 1
ATOM 853 O O . ASP A 1 111 ? 17.620 -16.285 -23.234 1.00 58.00 111 ASP A O 1
ATOM 857 N N . ALA A 1 112 ? 19.065 -16.068 -21.536 1.00 57.72 112 ALA A N 1
ATOM 858 C CA . ALA A 1 112 ? 20.130 -15.436 -22.318 1.00 57.72 112 ALA A CA 1
ATOM 859 C C . ALA A 1 112 ? 20.503 -16.233 -23.589 1.00 57.72 112 ALA A C 1
ATOM 861 O O . ALA A 1 112 ? 21.115 -15.699 -24.512 1.00 57.72 112 ALA A O 1
ATOM 862 N N . SER A 1 113 ? 20.129 -17.514 -23.645 1.00 58.12 113 SER A N 1
ATOM 863 C CA . SER A 1 113 ? 20.212 -18.371 -24.829 1.00 58.12 113 SER A CA 1
ATOM 864 C C . SER A 1 113 ? 19.392 -17.842 -26.015 1.00 58.12 113 SER A C 1
ATOM 866 O O . SER A 1 113 ? 19.880 -17.844 -27.149 1.00 58.12 113 SER A O 1
ATOM 868 N N . ASP A 1 114 ? 18.172 -17.365 -25.773 1.00 62.06 114 ASP A N 1
ATOM 869 C CA . ASP A 1 114 ? 17.261 -16.902 -26.822 1.00 62.06 114 ASP A CA 1
ATOM 870 C C . ASP A 1 114 ? 17.719 -15.552 -27.386 1.00 62.06 114 ASP A C 1
ATOM 872 O O . ASP A 1 114 ? 17.757 -15.365 -28.606 1.00 62.06 114 ASP A O 1
ATOM 876 N N . ASP A 1 115 ? 18.202 -14.663 -26.517 1.00 65.00 115 ASP A N 1
ATOM 877 C CA . ASP A 1 115 ? 18.810 -13.387 -26.904 1.00 65.00 115 ASP A CA 1
ATOM 878 C C . ASP A 1 115 ? 20.072 -13.583 -27.752 1.00 65.00 115 ASP A C 1
ATOM 880 O O . ASP A 1 115 ? 20.241 -12.942 -28.795 1.00 65.00 115 ASP A O 1
ATOM 884 N N . MET A 1 116 ? 20.955 -14.504 -27.350 1.00 74.31 116 MET A N 1
ATOM 885 C CA . MET A 1 116 ? 22.167 -14.817 -28.114 1.00 74.31 116 MET A CA 1
ATOM 886 C C . MET A 1 116 ? 21.843 -15.453 -29.470 1.00 74.31 116 MET A C 1
ATOM 888 O O . MET A 1 116 ? 22.508 -15.149 -30.463 1.00 74.31 116 MET A O 1
ATOM 892 N N . THR A 1 117 ? 20.785 -16.261 -29.542 1.00 75.69 117 THR A N 1
ATOM 893 C CA . THR A 1 117 ? 20.290 -16.836 -30.801 1.00 75.69 117 THR A CA 1
ATOM 894 C C . THR A 1 117 ? 19.722 -15.753 -31.727 1.00 75.69 117 THR A C 1
ATOM 896 O O . THR A 1 117 ? 20.001 -15.748 -32.930 1.00 75.69 117 THR A O 1
ATOM 899 N N . ALA A 1 118 ? 18.965 -14.793 -31.189 1.00 73.75 118 ALA A N 1
ATOM 900 C CA . ALA A 1 118 ? 18.451 -13.657 -31.952 1.00 73.75 118 ALA A CA 1
ATOM 901 C C . ALA A 1 118 ? 19.585 -12.758 -32.484 1.00 73.75 118 ALA A C 1
ATOM 903 O O . ALA A 1 118 ? 19.574 -12.365 -33.654 1.00 73.75 118 ALA A O 1
ATOM 904 N N . LEU A 1 119 ? 20.602 -12.490 -31.658 1.00 76.31 119 LEU A N 1
ATOM 905 C CA . LEU A 1 119 ? 21.823 -11.777 -32.053 1.00 76.31 119 LEU A CA 1
ATOM 906 C C . LEU A 1 119 ? 22.580 -12.500 -33.177 1.00 76.31 119 LEU A C 1
ATOM 908 O O . LEU A 1 119 ? 22.991 -11.864 -34.151 1.00 76.31 119 LEU A O 1
ATOM 912 N N . GLU A 1 120 ? 22.734 -13.824 -33.090 1.00 78.38 120 GLU A N 1
ATOM 913 C CA . GLU A 1 120 ? 23.361 -14.630 -34.145 1.00 78.38 120 GLU A CA 1
ATOM 914 C C . GLU A 1 120 ? 22.579 -14.544 -35.466 1.00 78.38 120 GLU A C 1
ATOM 916 O O . GLU A 1 120 ? 23.170 -14.348 -36.533 1.00 78.38 120 GLU A O 1
ATOM 921 N N . ALA A 1 121 ? 21.246 -14.610 -35.406 1.00 78.19 121 ALA A N 1
ATOM 922 C CA . ALA A 1 121 ? 20.387 -14.479 -36.579 1.00 78.19 121 ALA A CA 1
ATOM 923 C C . ALA A 1 121 ? 20.527 -13.109 -37.269 1.00 78.19 121 ALA A C 1
ATOM 925 O O . ALA A 1 121 ? 20.511 -13.043 -38.499 1.00 78.19 121 ALA A O 1
ATOM 926 N N . MET A 1 122 ? 20.720 -12.030 -36.502 1.00 76.31 122 MET A N 1
ATOM 927 C CA . MET A 1 122 ? 20.982 -10.688 -37.039 1.00 76.31 122 MET A CA 1
ATOM 928 C C . MET A 1 122 ? 22.387 -10.536 -37.641 1.00 76.31 122 MET A C 1
ATOM 930 O O . MET A 1 122 ? 22.581 -9.726 -38.547 1.00 76.31 122 MET A O 1
ATOM 934 N N . SER A 1 123 ? 23.366 -11.296 -37.144 1.00 79.00 123 SER A N 1
ATOM 935 C CA . SER A 1 123 ? 24.770 -11.239 -37.579 1.00 79.00 123 SER A CA 1
ATOM 936 C C . SER A 1 123 ? 25.054 -12.078 -38.833 1.00 79.00 123 SER A C 1
ATOM 938 O O . SER A 1 123 ? 26.091 -11.919 -39.483 1.00 79.00 123 SER A O 1
ATOM 940 N N . ARG A 1 124 ? 24.135 -12.974 -39.217 1.00 72.62 124 ARG A N 1
ATOM 941 C CA . ARG A 1 124 ? 24.299 -13.828 -40.398 1.00 72.62 124 ARG A CA 1
ATOM 942 C C . ARG A 1 124 ? 24.412 -12.976 -41.677 1.00 72.62 124 ARG A C 1
ATOM 944 O O . ARG A 1 124 ? 23.450 -12.296 -42.040 1.00 72.62 124 ARG A O 1
ATOM 951 N N . PRO A 1 125 ? 25.544 -13.017 -42.408 1.00 67.88 125 PRO A N 1
ATOM 952 C CA . PRO A 1 125 ? 25.704 -12.225 -43.619 1.00 67.88 125 PRO A CA 1
ATOM 953 C C . PRO A 1 125 ? 24.715 -12.700 -44.686 1.00 67.88 125 PRO A C 1
ATOM 955 O O . PRO A 1 125 ? 24.654 -13.890 -45.007 1.00 67.88 125 PRO A O 1
ATOM 958 N N . ILE A 1 126 ? 23.957 -11.763 -45.267 1.00 63.56 126 ILE A N 1
ATOM 959 C CA . ILE A 1 126 ? 23.079 -12.036 -46.410 1.00 63.56 126 ILE A CA 1
ATOM 960 C C . ILE A 1 126 ? 23.965 -12.514 -47.561 1.00 63.56 126 ILE A C 1
ATOM 962 O O . ILE A 1 126 ? 24.605 -11.724 -48.250 1.00 63.56 126 ILE A O 1
ATOM 966 N N . THR A 1 127 ? 24.012 -13.828 -47.769 1.00 63.69 127 THR A N 1
ATOM 967 C CA . THR A 1 127 ? 24.769 -14.457 -48.857 1.00 63.69 127 THR A CA 1
ATOM 968 C C . THR A 1 127 ? 23.934 -14.413 -50.139 1.00 63.69 127 THR A C 1
ATOM 970 O O . THR A 1 127 ? 23.658 -15.432 -50.762 1.00 63.69 127 THR A O 1
ATOM 973 N N . ALA A 1 128 ? 23.445 -13.230 -50.510 1.00 63.72 128 ALA A N 1
ATOM 974 C CA . ALA A 1 128 ? 22.838 -13.036 -51.818 1.00 63.72 128 ALA A CA 1
ATOM 975 C C . ALA A 1 128 ? 23.964 -12.730 -52.817 1.00 63.72 128 ALA A C 1
ATOM 977 O O . ALA A 1 128 ? 24.797 -11.866 -52.529 1.00 63.72 128 ALA A O 1
ATOM 978 N N . PRO A 1 129 ? 24.024 -13.405 -53.980 1.00 64.62 129 PRO A N 1
ATOM 979 C CA . PRO A 1 129 ? 24.990 -13.058 -55.008 1.00 64.62 129 PRO A CA 1
ATOM 980 C C . PRO A 1 129 ? 24.687 -11.636 -55.494 1.00 64.62 129 PRO A C 1
ATOM 982 O O . PRO A 1 129 ? 23.716 -11.384 -56.199 1.00 64.62 129 PRO A O 1
ATOM 985 N N . ASN A 1 130 ? 25.543 -10.696 -55.108 1.00 68.31 130 ASN A N 1
ATOM 986 C CA . ASN A 1 130 ? 25.550 -9.293 -55.530 1.00 68.31 130 ASN A CA 1
ATOM 987 C C . ASN A 1 130 ? 25.991 -9.107 -56.995 1.00 68.31 130 ASN A C 1
ATOM 989 O O . ASN A 1 130 ? 26.098 -7.982 -57.482 1.00 68.31 130 ASN A O 1
ATOM 993 N N . VAL A 1 131 ? 26.234 -10.205 -57.713 1.00 69.00 131 VAL A N 1
ATOM 994 C CA . VAL A 1 131 ? 26.595 -10.209 -59.127 1.00 69.00 131 VAL A CA 1
ATOM 995 C C . VAL A 1 131 ? 25.336 -10.424 -59.960 1.00 69.00 131 VAL A C 1
ATOM 997 O O . VAL A 1 131 ? 24.857 -11.546 -60.108 1.00 69.00 131 VAL A O 1
ATOM 1000 N N . VAL A 1 132 ? 24.815 -9.340 -60.537 1.00 73.12 132 VAL A N 1
ATOM 1001 C CA . VAL A 1 132 ? 23.788 -9.404 -61.585 1.00 73.12 132 VAL A CA 1
ATOM 1002 C C . VAL A 1 132 ? 24.489 -9.725 -62.911 1.00 73.12 132 VAL A C 1
ATOM 1004 O O . VAL A 1 132 ? 25.289 -8.909 -63.377 1.00 73.12 132 VAL A O 1
ATOM 1007 N N . PRO A 1 133 ? 24.231 -10.883 -63.548 1.00 70.44 133 PRO A N 1
ATOM 1008 C CA . PRO A 1 133 ? 24.868 -11.221 -64.813 1.00 70.44 133 PRO A CA 1
ATOM 1009 C C . PRO A 1 133 ? 24.431 -10.234 -65.896 1.00 70.44 133 PRO A C 1
ATOM 1011 O O . PRO A 1 133 ? 23.241 -10.087 -66.185 1.00 70.44 133 PRO A O 1
ATOM 1014 N N . MET A 1 134 ? 25.394 -9.555 -66.516 1.00 72.81 134 MET A N 1
ATOM 1015 C CA . MET A 1 134 ? 25.111 -8.621 -67.599 1.00 72.81 134 MET A CA 1
ATOM 1016 C C . MET A 1 134 ? 24.590 -9.409 -68.811 1.00 72.81 134 MET A C 1
ATOM 1018 O O . MET A 1 134 ? 25.320 -10.211 -69.398 1.00 72.81 134 MET A O 1
ATOM 1022 N N . ARG A 1 135 ? 23.316 -9.213 -69.183 1.00 72.25 135 ARG A N 1
ATOM 1023 C CA . ARG A 1 135 ? 22.725 -9.838 -70.379 1.00 72.25 135 ARG A CA 1
ATOM 1024 C C . ARG A 1 135 ? 23.531 -9.416 -71.609 1.00 72.25 135 ARG A C 1
ATOM 1026 O O . ARG A 1 135 ? 23.489 -8.253 -72.005 1.00 72.25 135 ARG A O 1
ATOM 1033 N N . ARG A 1 136 ? 24.245 -10.359 -72.229 1.00 65.44 136 ARG A N 1
ATOM 1034 C CA . ARG A 1 136 ? 24.874 -10.135 -73.536 1.00 65.44 136 ARG A CA 1
ATOM 1035 C C . ARG A 1 136 ? 23.759 -9.970 -74.569 1.00 65.44 136 ARG A C 1
ATOM 1037 O O . ARG A 1 136 ? 22.966 -10.889 -74.762 1.00 65.44 136 ARG A O 1
ATOM 1044 N N . ARG A 1 137 ? 23.658 -8.781 -75.169 1.00 57.75 137 ARG A N 1
ATOM 1045 C CA . ARG A 1 137 ? 22.814 -8.560 -76.348 1.00 57.75 137 ARG A CA 1
ATOM 1046 C C . ARG A 1 137 ? 23.453 -9.309 -77.520 1.00 57.75 137 ARG A C 1
ATOM 1048 O O . ARG A 1 137 ? 24.634 -9.098 -77.787 1.00 57.75 137 ARG A O 1
ATOM 1055 N N . SER A 1 138 ? 22.680 -10.216 -78.112 1.00 67.88 138 SER A N 1
ATOM 1056 C CA . SER A 1 138 ? 22.940 -10.871 -79.399 1.00 67.88 138 SER A CA 1
ATOM 1057 C C . SER A 1 138 ? 22.897 -9.871 -80.541 1.00 67.88 138 SER A C 1
ATOM 1059 O O . SER A 1 138 ? 21.977 -9.019 -80.482 1.00 67.88 138 SER A O 1
#

Sequence (138 aa):
MTAAATAHRQATALAKLSVDEAAARLVLDWSGLLRHQSFYKSVFRPAVLRANRLAGETVIPTEITFHSMRHTYASLCVAAGIGADKLSRRLGHAKITTTLDIYTHLFPDDDASDDMTALEAMSRPITAPNVVPMRRRS

pLDDT: mean 81.42, std 10.09, range [53.81, 94.06]

Radius of gyration: 28.15 Å; chains: 1; bounding box: 47×37×110 Å